Protein AF-A0A1V5NUI4-F1 (afdb_monomer_lite)

Structure (mmCIF, N/CA/C/O backbone):
data_AF-A0A1V5NUI4-F1
#
_entry.id   AF-A0A1V5NUI4-F1
#
loop_
_atom_site.group_PDB
_atom_site.id
_atom_site.type_symbol
_atom_site.label_atom_id
_atom_site.label_alt_id
_atom_site.label_comp_id
_atom_site.label_asym_id
_atom_site.label_entity_id
_atom_site.label_seq_id
_atom_site.pdbx_PDB_ins_code
_atom_site.Cartn_x
_atom_site.Cartn_y
_atom_site.Cartn_z
_atom_site.occupancy
_atom_site.B_iso_or_equiv
_atom_site.auth_seq_id
_atom_site.auth_comp_id
_atom_site.auth_asym_id
_atom_site.auth_atom_id
_atom_site.pdbx_PDB_model_num
ATOM 1 N N . MET A 1 1 ? -16.074 1.230 -4.534 1.00 62.41 1 MET A N 1
ATOM 2 C CA . MET A 1 1 ? -14.682 0.840 -4.870 1.00 62.41 1 MET A CA 1
ATOM 3 C C . MET A 1 1 ? -14.553 -0.667 -4.718 1.00 62.41 1 MET A C 1
ATOM 5 O O . MET A 1 1 ? -15.254 -1.215 -3.874 1.00 62.41 1 MET A O 1
ATOM 9 N N . ARG A 1 2 ? -13.706 -1.332 -5.512 1.00 81.19 2 ARG A N 1
ATOM 10 C CA . ARG A 1 2 ? -13.485 -2.784 -5.446 1.00 81.19 2 ARG A CA 1
ATOM 11 C C . ARG A 1 2 ? -11.981 -3.044 -5.379 1.00 81.19 2 ARG A C 1
ATOM 13 O O . ARG A 1 2 ? -11.276 -2.660 -6.300 1.00 81.19 2 ARG A O 1
ATOM 20 N N . SER A 1 3 ? -11.517 -3.630 -4.279 1.00 87.06 3 SER A N 1
ATOM 21 C CA . SER A 1 3 ? -10.146 -4.138 -4.149 1.00 87.06 3 SER A CA 1
ATOM 22 C C . SER A 1 3 ? -10.010 -5.486 -4.850 1.00 87.06 3 SER A C 1
ATOM 24 O O . SER A 1 3 ? -11.005 -6.215 -4.923 1.00 87.06 3 SER A O 1
ATOM 26 N N . ASP A 1 4 ? -8.791 -5.869 -5.222 1.00 91.75 4 ASP A N 1
ATOM 27 C CA . ASP A 1 4 ? -8.514 -7.215 -5.732 1.00 91.75 4 ASP A CA 1
ATOM 28 C C . ASP A 1 4 ? -8.766 -8.267 -4.647 1.00 91.75 4 ASP A C 1
ATOM 30 O O . ASP A 1 4 ? -9.553 -9.195 -4.838 1.00 91.75 4 ASP A O 1
ATOM 34 N N . ILE A 1 5 ? -8.141 -8.098 -3.475 1.00 96.56 5 ILE A N 1
ATOM 35 C CA . ILE A 1 5 ? -8.241 -9.048 -2.362 1.00 96.56 5 ILE A CA 1
ATOM 36 C C . ILE A 1 5 ? -8.393 -8.282 -1.045 1.00 96.56 5 ILE A C 1
ATOM 38 O O . ILE A 1 5 ? -7.740 -7.270 -0.801 1.00 96.56 5 ILE A O 1
ATOM 42 N N . THR A 1 6 ? -9.256 -8.784 -0.163 1.00 97.44 6 THR A N 1
ATOM 43 C CA . THR A 1 6 ? -9.376 -8.301 1.217 1.00 97.44 6 THR A CA 1
ATOM 44 C C . THR A 1 6 ? -9.332 -9.486 2.170 1.00 97.44 6 THR A C 1
ATOM 46 O O . THR A 1 6 ? -10.172 -10.380 2.093 1.00 97.44 6 THR A O 1
ATOM 49 N N . LEU A 1 7 ? -8.381 -9.473 3.101 1.00 97.75 7 LEU A N 1
ATOM 50 C CA . LEU A 1 7 ? -8.262 -10.456 4.173 1.00 97.75 7 LEU A CA 1
ATOM 51 C C . LEU A 1 7 ? -8.736 -9.842 5.489 1.00 97.75 7 LEU A C 1
ATOM 53 O O . LEU A 1 7 ? -8.436 -8.686 5.788 1.00 97.75 7 LEU A O 1
ATOM 57 N N . ARG A 1 8 ? -9.456 -10.621 6.300 1.00 97.50 8 ARG A N 1
ATOM 58 C CA . ARG A 1 8 ? -9.919 -10.209 7.631 1.00 97.50 8 ARG A CA 1
ATOM 59 C C . ARG A 1 8 ? -9.567 -11.277 8.651 1.00 97.50 8 ARG A C 1
ATOM 61 O O . ARG A 1 8 ? -9.896 -12.443 8.461 1.00 97.50 8 ARG A O 1
ATOM 68 N N . HIS A 1 9 ? -8.917 -10.880 9.738 1.00 97.00 9 HIS A N 1
ATOM 69 C CA . HIS A 1 9 ? -8.537 -11.799 10.806 1.00 97.00 9 HIS A CA 1
ATOM 70 C C . HIS A 1 9 ? -8.397 -11.055 12.137 1.00 97.00 9 HIS A C 1
ATOM 72 O O . HIS A 1 9 ? -7.664 -10.072 12.227 1.00 97.00 9 HIS A O 1
ATOM 78 N N . LYS A 1 10 ? -9.096 -11.531 13.180 1.00 96.62 10 LYS A N 1
ATOM 79 C CA . LYS A 1 10 ? -9.040 -10.995 14.559 1.00 96.62 10 LYS A CA 1
ATOM 80 C C . LYS A 1 10 ? -9.147 -9.462 14.636 1.00 96.62 10 LYS A C 1
ATOM 82 O O . LYS A 1 10 ? -8.312 -8.804 15.247 1.00 96.62 10 LYS A O 1
ATOM 87 N N . GLY A 1 11 ? -10.148 -8.890 13.967 1.00 95.19 11 GLY A N 1
ATOM 88 C CA . GLY A 1 11 ? -10.386 -7.439 13.961 1.00 95.19 11 GLY A CA 1
ATOM 89 C C . GLY A 1 11 ? -9.417 -6.620 13.099 1.00 95.19 11 GLY A C 1
ATOM 90 O O . GLY A 1 11 ? -9.589 -5.411 12.993 1.00 95.19 11 GLY A O 1
ATOM 91 N N . LYS A 1 12 ? -8.438 -7.253 12.441 1.00 97.69 12 LYS A N 1
ATOM 92 C CA . LYS A 1 12 ? -7.544 -6.610 11.471 1.00 97.69 12 LYS A CA 1
ATOM 93 C C . LYS A 1 12 ? -8.008 -6.879 10.048 1.00 97.69 12 LYS A C 1
ATOM 95 O O . LYS A 1 12 ? -8.533 -7.956 9.752 1.00 97.69 12 LYS A O 1
ATOM 100 N N . THR A 1 13 ? -7.786 -5.907 9.172 1.00 98.25 13 THR A N 1
ATOM 101 C CA . THR A 1 13 ? -8.086 -6.010 7.741 1.00 98.25 13 THR A CA 1
ATOM 102 C C . THR A 1 13 ? -6.826 -5.718 6.935 1.00 98.25 13 THR A C 1
ATOM 104 O O . THR A 1 13 ? -6.125 -4.752 7.220 1.00 98.25 13 THR A O 1
ATOM 107 N N . LEU A 1 14 ? -6.539 -6.534 5.924 1.00 98.38 14 LEU A N 1
ATOM 108 C CA . LEU A 1 14 ? -5.488 -6.276 4.943 1.00 98.38 14 LEU A CA 1
ATOM 109 C C . LEU A 1 14 ? -6.127 -6.189 3.561 1.00 98.38 14 LEU A C 1
ATOM 111 O O . LEU A 1 14 ? -6.761 -7.144 3.115 1.00 98.38 14 LEU A O 1
ATOM 115 N N . ILE A 1 15 ? -5.962 -5.050 2.900 1.00 98.19 15 ILE A N 1
ATOM 116 C CA . ILE A 1 15 ? -6.366 -4.855 1.507 1.00 98.19 15 ILE A CA 1
ATOM 117 C C . ILE A 1 15 ? -5.137 -5.092 0.640 1.00 98.19 15 ILE A C 1
ATOM 119 O O . ILE A 1 15 ? -4.090 -4.507 0.904 1.00 98.19 15 ILE A O 1
ATOM 123 N N . ILE A 1 16 ? -5.258 -5.939 -0.376 1.00 97.69 16 ILE A N 1
ATOM 124 C CA . ILE A 1 16 ? -4.181 -6.233 -1.319 1.00 97.69 16 ILE A CA 1
ATOM 125 C C . ILE A 1 16 ? -4.638 -5.787 -2.704 1.00 97.69 16 ILE A C 1
ATOM 127 O O . ILE A 1 16 ? -5.742 -6.121 -3.138 1.00 97.69 16 ILE A O 1
ATOM 131 N N . ASP A 1 17 ? -3.782 -5.023 -3.369 1.00 96.06 17 ASP A N 1
ATOM 132 C CA . ASP A 1 17 ? -3.941 -4.587 -4.751 1.00 96.06 17 ASP A CA 1
ATOM 133 C C . ASP A 1 17 ? -2.723 -5.078 -5.539 1.00 96.06 17 ASP A C 1
ATOM 135 O O . ASP A 1 17 ? -1.573 -4.861 -5.142 1.00 96.06 17 ASP A O 1
ATOM 139 N N . THR A 1 18 ? -2.984 -5.831 -6.603 1.00 94.12 18 THR A N 1
ATOM 140 C CA . THR A 1 18 ? -1.962 -6.560 -7.355 1.00 94.12 18 THR A CA 1
ATOM 141 C C . THR A 1 18 ? -1.698 -5.875 -8.684 1.00 94.12 18 THR A C 1
ATOM 143 O O . THR A 1 18 ? -2.622 -5.400 -9.346 1.00 94.12 18 THR A O 1
ATOM 146 N N . LYS A 1 19 ? -0.429 -5.788 -9.087 1.00 92.62 19 LYS A N 1
ATOM 147 C CA . LYS A 1 19 ? -0.036 -5.120 -10.331 1.00 92.62 19 LYS A CA 1
ATOM 148 C C . LYS A 1 19 ? 1.015 -5.930 -11.082 1.00 92.62 19 LYS A C 1
ATOM 150 O O . LYS A 1 19 ? 1.964 -6.447 -10.495 1.00 92.62 19 LYS A O 1
ATOM 155 N N . TYR A 1 20 ? 0.860 -5.990 -12.400 1.00 90.44 20 TYR A N 1
ATOM 156 C CA . TYR A 1 20 ? 1.848 -6.541 -13.320 1.00 90.44 20 TYR A CA 1
ATOM 157 C C . TYR A 1 20 ? 2.303 -5.430 -14.265 1.00 90.44 20 TYR A C 1
ATOM 159 O O . TYR A 1 20 ? 1.494 -4.880 -15.011 1.00 90.44 20 TYR A O 1
ATOM 167 N N . TYR A 1 21 ? 3.586 -5.091 -14.202 1.00 86.31 21 TYR A N 1
ATOM 168 C CA . TYR A 1 21 ? 4.229 -4.139 -15.099 1.00 86.31 21 TYR A CA 1
ATOM 169 C C . TYR A 1 21 ? 5.530 -4.742 -15.604 1.00 86.31 21 TYR A C 1
ATOM 171 O O . TYR A 1 21 ? 6.164 -5.517 -14.896 1.00 86.31 21 TYR A O 1
ATOM 179 N N . GLU A 1 22 ? 5.952 -4.318 -16.792 1.00 84.12 22 GLU A N 1
ATOM 180 C CA . GLU A 1 22 ? 7.291 -4.620 -17.305 1.00 84.12 22 GLU A CA 1
ATOM 181 C C . GLU A 1 22 ? 8.385 -4.076 -16.370 1.00 84.12 22 GLU A C 1
ATOM 183 O O . GLU A 1 22 ? 9.409 -4.722 -16.175 1.00 84.12 22 GLU A O 1
ATOM 188 N N . ARG A 1 23 ? 8.134 -2.910 -15.752 1.00 82.19 23 ARG A N 1
ATOM 189 C CA . ARG A 1 23 ? 8.984 -2.307 -14.719 1.00 82.19 23 ARG A CA 1
ATOM 190 C C . ARG A 1 23 ? 8.196 -2.024 -13.447 1.00 82.19 23 ARG A C 1
ATOM 192 O O . ARG A 1 23 ? 7.237 -1.241 -13.444 1.00 82.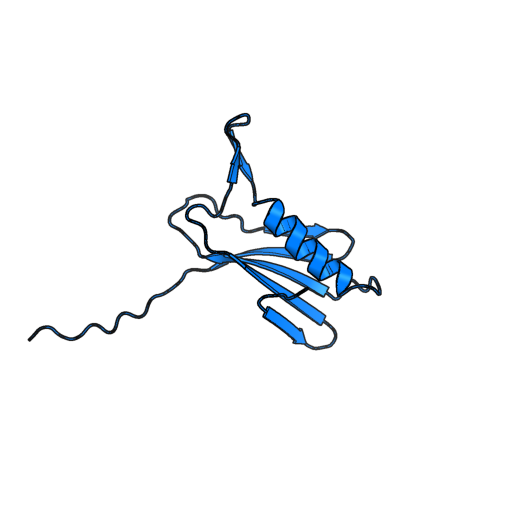19 23 ARG A O 1
ATOM 199 N N . THR A 1 24 ? 8.614 -2.647 -12.355 1.00 81.56 24 THR A N 1
ATOM 200 C CA . THR A 1 24 ? 8.042 -2.499 -11.012 1.00 81.56 24 THR A CA 1
ATOM 201 C C . THR A 1 24 ? 8.279 -1.098 -10.443 1.00 81.56 24 THR A C 1
ATOM 203 O O . THR A 1 24 ? 7.459 -0.600 -9.665 1.00 81.56 24 THR A O 1
ATOM 206 N N . MET A 1 25 ? 9.337 -0.421 -10.901 1.00 84.31 25 MET A N 1
ATOM 207 C CA . MET A 1 25 ? 9.672 0.959 -10.556 1.00 84.31 25 MET A CA 1
ATOM 208 C C . MET A 1 25 ? 9.448 1.913 -11.737 1.00 84.31 25 MET A C 1
ATOM 210 O O . MET A 1 25 ? 9.783 1.631 -12.886 1.00 84.31 25 MET A O 1
ATOM 214 N N . GLN A 1 26 ? 8.915 3.098 -11.451 1.00 84.88 26 GLN A N 1
ATOM 215 C CA . GLN A 1 26 ? 8.793 4.186 -12.415 1.00 84.88 26 GLN A CA 1
ATOM 216 C C . GLN A 1 26 ? 10.113 4.962 -12.494 1.00 84.88 26 GLN A C 1
ATOM 218 O O . GLN A 1 26 ? 10.612 5.449 -11.479 1.00 84.88 26 GLN A O 1
ATOM 223 N N . THR A 1 27 ? 10.657 5.134 -13.700 1.00 83.12 27 THR A N 1
ATOM 224 C CA . THR A 1 27 ? 11.824 5.994 -13.936 1.00 83.12 27 THR A CA 1
ATOM 225 C C . THR A 1 27 ? 11.386 7.429 -14.217 1.00 83.12 27 THR A C 1
ATOM 227 O O . THR A 1 27 ? 10.631 7.687 -15.155 1.00 83.12 27 THR A O 1
ATOM 230 N N . ASN A 1 28 ? 11.897 8.384 -13.444 1.00 79.69 28 ASN A N 1
ATOM 231 C CA . ASN A 1 28 ? 11.749 9.803 -13.739 1.00 79.69 28 ASN A CA 1
ATOM 232 C C . ASN A 1 28 ? 12.985 10.312 -14.492 1.00 79.69 28 ASN A C 1
ATOM 234 O O . ASN A 1 28 ? 14.033 10.549 -13.892 1.00 79.69 28 ASN A O 1
ATOM 238 N N . SER A 1 29 ? 12.859 10.507 -15.807 1.00 77.00 29 SER A N 1
ATOM 239 C CA . SER A 1 29 ? 13.971 10.898 -16.688 1.00 77.00 29 SER A CA 1
ATOM 240 C C . SER A 1 29 ? 14.583 12.264 -16.366 1.00 77.00 29 SER A C 1
ATOM 242 O O . SER A 1 29 ? 15.742 12.497 -16.692 1.00 77.00 29 SER A O 1
ATOM 244 N N . ARG A 1 30 ? 13.844 13.162 -15.699 1.00 77.06 30 ARG A N 1
ATOM 245 C CA . ARG A 1 30 ? 14.349 14.494 -15.318 1.00 77.06 30 ARG A CA 1
ATOM 246 C C . ARG A 1 30 ? 15.252 14.464 -14.089 1.00 77.06 30 ARG A C 1
ATOM 248 O O . ARG A 1 30 ? 16.106 15.329 -13.951 1.00 77.06 30 ARG A O 1
ATOM 255 N N . PHE A 1 31 ? 15.047 13.493 -13.201 1.00 73.88 31 PHE A N 1
ATOM 256 C CA . PHE A 1 31 ? 15.756 13.390 -11.920 1.00 73.88 31 PHE A CA 1
ATOM 257 C C . PHE A 1 31 ? 16.591 12.111 -11.801 1.00 73.88 31 PHE A C 1
ATOM 259 O O . PHE A 1 31 ? 17.144 11.848 -10.738 1.00 73.88 3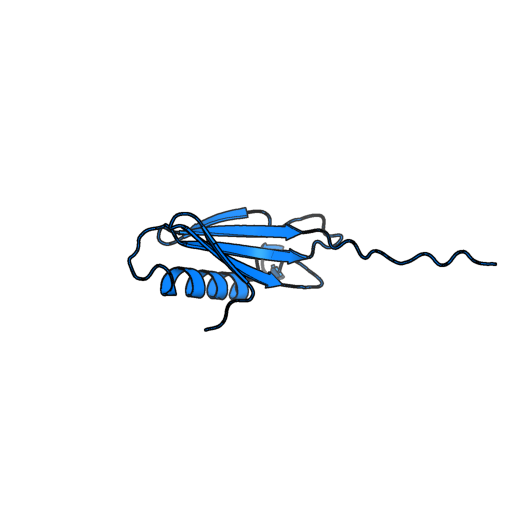1 PHE A O 1
ATOM 266 N N . ASN A 1 32 ? 16.650 11.316 -12.878 1.00 75.81 32 ASN A N 1
ATOM 267 C CA . ASN A 1 32 ? 17.292 10.004 -12.941 1.00 75.81 32 ASN A CA 1
ATOM 268 C C . ASN A 1 32 ? 16.996 9.131 -11.705 1.00 75.81 32 ASN A C 1
ATOM 270 O O . ASN A 1 32 ? 17.880 8.476 -11.157 1.00 75.81 32 ASN A O 1
ATOM 274 N N . SER A 1 33 ? 15.752 9.181 -11.224 1.00 79.12 33 SER A N 1
ATOM 275 C CA . SER A 1 33 ? 15.328 8.522 -9.992 1.00 79.12 33 SER A CA 1
ATOM 276 C C . SER A 1 33 ? 14.302 7.435 -10.278 1.00 79.12 33 SER A C 1
ATOM 278 O O . SER A 1 33 ? 13.511 7.530 -11.221 1.00 79.12 33 SER A O 1
ATOM 280 N N . GLN A 1 34 ? 14.328 6.389 -9.455 1.00 83.00 34 GLN A N 1
ATOM 281 C CA . GLN A 1 34 ? 13.353 5.307 -9.492 1.00 83.00 34 GLN A CA 1
ATOM 282 C C . GLN A 1 34 ? 12.382 5.455 -8.320 1.00 83.00 34 GLN A C 1
ATOM 284 O O . GLN A 1 34 ? 12.796 5.562 -7.163 1.00 83.00 34 GLN A O 1
ATOM 289 N N . THR A 1 35 ? 11.083 5.460 -8.610 1.00 86.56 35 THR A N 1
ATOM 290 C CA . THR A 1 35 ? 10.023 5.641 -7.610 1.00 86.56 35 THR A CA 1
ATOM 291 C C . THR A 1 35 ? 8.925 4.602 -7.768 1.00 86.56 35 THR A C 1
ATOM 293 O O . THR A 1 35 ? 8.659 4.137 -8.870 1.00 86.56 35 THR A O 1
ATOM 296 N N . ILE A 1 36 ? 8.223 4.293 -6.679 1.00 87.81 36 ILE A N 1
ATOM 297 C CA . ILE A 1 36 ? 6.981 3.514 -6.749 1.00 87.81 36 ILE A CA 1
ATOM 298 C C . ILE A 1 36 ? 5.952 4.297 -7.580 1.00 87.81 36 ILE A C 1
ATOM 300 O O . ILE A 1 36 ? 5.874 5.524 -7.478 1.00 87.81 36 ILE A O 1
ATOM 304 N N . HIS A 1 37 ? 5.143 3.589 -8.370 1.00 89.50 37 HIS A N 1
ATOM 305 C CA . HIS A 1 37 ? 4.039 4.168 -9.141 1.00 89.50 37 HIS A CA 1
ATOM 306 C C . HIS A 1 37 ? 3.046 4.893 -8.218 1.00 89.50 37 HIS A C 1
ATOM 308 O O . HIS A 1 37 ? 2.282 4.265 -7.477 1.00 89.50 37 HIS A O 1
ATOM 314 N N . SER A 1 38 ? 3.043 6.227 -8.261 1.00 89.81 38 SER A N 1
ATOM 315 C CA . SER A 1 38 ? 2.261 7.069 -7.341 1.00 89.81 38 SER A CA 1
ATOM 316 C C . SER A 1 38 ? 0.756 6.824 -7.445 1.00 89.81 38 SER A C 1
ATOM 318 O O . SER A 1 38 ? 0.063 6.839 -6.430 1.00 89.81 38 SER A O 1
ATOM 320 N N . HIS A 1 39 ? 0.256 6.518 -8.645 1.00 92.69 39 HIS A N 1
ATOM 321 C CA . HIS A 1 39 ? -1.146 6.169 -8.874 1.00 92.69 39 HIS A CA 1
ATOM 322 C C . HIS A 1 39 ? -1.587 4.956 -8.039 1.00 92.69 39 HIS A C 1
ATOM 324 O O . HIS A 1 39 ? -2.622 5.007 -7.374 1.00 92.69 39 HIS A O 1
ATOM 330 N N . ASN A 1 40 ? -0.769 3.900 -8.008 1.00 94.62 40 ASN A N 1
ATOM 331 C CA . ASN A 1 40 ? -1.055 2.694 -7.227 1.00 94.62 40 ASN A CA 1
ATOM 332 C C . ASN A 1 40 ? -1.025 3.005 -5.730 1.00 94.62 40 ASN A C 1
ATOM 334 O O . ASN A 1 40 ? -1.893 2.562 -4.981 1.00 94.62 40 ASN A O 1
ATOM 338 N N . MET A 1 41 ? -0.077 3.846 -5.303 1.00 94.56 41 MET A N 1
ATOM 339 C CA . MET A 1 41 ? 0.021 4.299 -3.916 1.00 94.56 41 MET A CA 1
ATOM 340 C C . MET A 1 41 ? -1.219 5.090 -3.473 1.00 94.56 41 MET A C 1
ATOM 342 O O . MET A 1 41 ? -1.776 4.832 -2.407 1.00 94.56 41 MET A O 1
ATOM 346 N N . CYS A 1 42 ? -1.701 6.018 -4.304 1.00 94.62 42 CYS A N 1
ATOM 347 C CA . CYS A 1 42 ? -2.930 6.767 -4.041 1.00 94.62 42 CYS A CA 1
ATOM 348 C C . CYS A 1 42 ? -4.160 5.853 -3.993 1.00 94.62 42 CYS A C 1
ATOM 350 O O . CYS A 1 42 ? -5.044 6.047 -3.154 1.00 94.62 42 CYS A O 1
ATOM 352 N N . GLN A 1 43 ? -4.216 4.845 -4.863 1.00 95.44 43 GLN A N 1
ATOM 353 C CA . GLN A 1 43 ? -5.316 3.890 -4.915 1.00 95.44 43 GLN A CA 1
ATOM 354 C C . GLN A 1 43 ? -5.392 3.047 -3.634 1.00 95.44 43 GLN A C 1
ATOM 356 O O . GLN A 1 43 ? -6.423 3.074 -2.956 1.00 95.44 43 GLN A O 1
ATOM 361 N N . ILE A 1 44 ? -4.299 2.376 -3.245 1.00 97.00 44 ILE A N 1
ATOM 362 C CA . ILE A 1 44 ? -4.280 1.563 -2.019 1.00 97.00 44 ILE A CA 1
ATOM 363 C C . ILE A 1 44 ? -4.533 2.416 -0.773 1.00 97.00 44 ILE A C 1
ATOM 365 O O . ILE A 1 44 ? -5.284 2.007 0.111 1.00 97.00 44 ILE A O 1
ATOM 369 N N . PHE A 1 45 ? -3.983 3.633 -0.724 1.00 96.44 45 PHE A N 1
ATOM 370 C CA . PHE A 1 45 ? -4.223 4.565 0.373 1.00 96.44 45 PHE A CA 1
ATOM 371 C C . PHE A 1 45 ? -5.713 4.897 0.501 1.00 96.44 45 PHE A C 1
ATOM 373 O O . PHE A 1 45 ? -6.276 4.830 1.593 1.00 96.44 45 PHE A O 1
ATOM 380 N N . THR A 1 46 ? -6.376 5.177 -0.621 1.00 96.12 46 THR A N 1
ATOM 381 C CA . THR A 1 46 ? -7.808 5.489 -0.642 1.00 96.12 46 THR A CA 1
ATOM 382 C C . THR A 1 46 ? -8.652 4.294 -0.190 1.00 96.12 46 THR A C 1
ATOM 384 O O . THR A 1 46 ? -9.623 4.472 0.547 1.00 96.12 46 THR A O 1
ATOM 387 N N . TYR A 1 47 ? -8.284 3.067 -0.572 1.00 96.50 47 TYR A N 1
ATOM 388 C CA . TYR A 1 47 ? -8.958 1.857 -0.087 1.00 96.50 47 TYR A CA 1
ATOM 389 C C . TYR A 1 47 ? -8.821 1.699 1.427 1.00 96.50 47 TYR A C 1
ATOM 391 O O . TYR A 1 47 ? -9.815 1.478 2.121 1.00 96.50 47 TYR A O 1
ATOM 399 N N . VAL A 1 48 ? -7.600 1.856 1.942 1.00 97.75 48 VAL A N 1
ATOM 400 C CA . VAL A 1 48 ? -7.303 1.732 3.372 1.00 97.75 48 VAL A CA 1
ATOM 401 C C . VAL A 1 48 ? -8.062 2.778 4.181 1.00 97.75 48 VAL A C 1
ATOM 403 O O . VAL A 1 48 ? -8.720 2.414 5.152 1.00 97.75 48 VAL A O 1
ATOM 406 N N . LYS A 1 49 ? -8.044 4.053 3.773 1.00 96.50 49 LYS A N 1
ATOM 407 C CA . LYS A 1 49 ? -8.726 5.122 4.520 1.00 96.50 49 LYS A CA 1
ATOM 408 C C . LYS A 1 49 ? -10.244 4.986 4.518 1.00 96.50 49 LYS A C 1
ATOM 410 O O . LYS A 1 49 ? -10.855 5.208 5.556 1.00 96.50 49 LYS A O 1
ATOM 415 N N . ASN A 1 50 ? -10.849 4.589 3.397 1.00 95.62 50 ASN A N 1
ATOM 416 C CA . ASN A 1 50 ? -12.296 4.368 3.351 1.00 95.62 50 ASN A CA 1
ATOM 417 C C . ASN A 1 50 ? -12.729 3.173 4.212 1.00 95.62 50 ASN A C 1
ATOM 419 O O . ASN A 1 50 ? -13.809 3.196 4.796 1.00 95.62 50 ASN A O 1
ATOM 423 N N . MET A 1 51 ? -11.899 2.131 4.308 1.00 95.75 51 MET A N 1
ATOM 424 C CA . MET A 1 51 ? -12.184 0.975 5.160 1.00 95.75 51 MET A CA 1
ATOM 425 C C . MET A 1 51 ? -11.918 1.273 6.645 1.00 95.75 51 MET A C 1
ATOM 427 O O . MET A 1 51 ? -12.680 0.829 7.499 1.00 95.75 51 MET A O 1
ATOM 431 N N . ASP A 1 52 ? -10.874 2.042 6.964 1.00 97.12 52 ASP A N 1
ATOM 432 C CA . ASP A 1 52 ? -10.556 2.500 8.323 1.00 97.12 52 ASP A CA 1
ATOM 433 C C . ASP A 1 52 ? -11.256 3.820 8.671 1.00 97.12 52 ASP A C 1
ATOM 435 O O . ASP A 1 52 ? -10.647 4.738 9.220 1.00 97.12 52 ASP A O 1
ATOM 439 N N . PHE A 1 53 ? -12.546 3.934 8.349 1.00 94.88 53 PHE A N 1
ATOM 440 C CA . PHE A 1 53 ? -13.328 5.154 8.589 1.00 94.88 53 PHE A CA 1
ATOM 441 C C . PHE A 1 53 ? -13.362 5.556 10.076 1.00 94.88 53 PHE A C 1
ATOM 443 O O . PHE A 1 53 ? -13.471 6.735 10.410 1.00 94.88 53 PHE A O 1
ATOM 450 N N . ALA A 1 54 ? -13.232 4.577 10.977 1.00 95.69 54 ALA A N 1
ATOM 451 C CA . ALA A 1 54 ? -13.154 4.778 12.421 1.00 95.69 54 ALA A CA 1
ATOM 452 C C . ALA A 1 54 ? -11.747 5.171 12.912 1.00 95.69 54 ALA A C 1
ATOM 454 O O . ALA A 1 54 ? -11.561 5.357 14.110 1.00 95.69 54 ALA A O 1
ATOM 455 N N . HIS A 1 55 ? -10.765 5.292 12.009 1.00 95.06 55 HIS A N 1
ATOM 456 C CA . HIS A 1 55 ? -9.380 5.666 12.314 1.00 95.06 55 HIS A CA 1
ATOM 457 C C . HIS A 1 55 ? -8.732 4.767 13.378 1.00 95.06 55 HIS A C 1
ATOM 459 O O . HIS A 1 55 ? -7.995 5.224 14.247 1.00 95.06 55 HIS A O 1
ATOM 465 N N . SER A 1 56 ? -9.024 3.468 13.314 1.00 96.62 56 SER A N 1
ATOM 466 C CA . SER A 1 56 ? -8.571 2.483 14.296 1.00 96.62 56 SER A CA 1
ATOM 467 C C . SER A 1 56 ? -7.114 2.059 14.102 1.00 96.62 56 SER A C 1
ATOM 469 O O . SER A 1 56 ? -6.529 1.457 15.000 1.00 96.62 56 SER A O 1
ATOM 471 N N . GLY A 1 57 ? -6.546 2.289 12.913 1.00 96.62 57 GLY A N 1
ATOM 472 C CA . GLY A 1 57 ? -5.225 1.785 12.532 1.00 96.62 57 GLY A CA 1
ATOM 473 C C . GLY A 1 57 ? -5.195 0.282 12.218 1.00 96.62 57 GLY A C 1
ATOM 474 O O . GLY A 1 57 ? -4.155 -0.244 11.826 1.00 96.62 57 GLY A O 1
ATOM 475 N N . ASN A 1 58 ? -6.323 -0.431 12.338 1.00 98.00 58 ASN A N 1
ATOM 476 C CA . ASN A 1 58 ? -6.390 -1.888 12.155 1.00 98.00 58 ASN A CA 1
ATOM 477 C C . ASN A 1 58 ? -6.540 -2.334 10.695 1.00 98.00 58 ASN A C 1
ATOM 479 O O . ASN A 1 58 ? -6.576 -3.537 10.415 1.00 98.00 58 ASN A O 1
ATOM 483 N N . VAL A 1 59 ? -6.632 -1.384 9.764 1.00 98.31 59 VAL A N 1
ATOM 484 C CA . VAL A 1 59 ? -6.605 -1.656 8.327 1.00 98.31 59 VAL A CA 1
ATOM 485 C C . VAL A 1 59 ? -5.216 -1.345 7.784 1.00 98.31 59 VAL A C 1
ATOM 487 O O . VAL A 1 59 ? -4.701 -0.243 7.979 1.00 98.31 59 VAL A O 1
ATOM 490 N N . GLY A 1 60 ? -4.625 -2.314 7.091 1.00 98.25 60 GLY A N 1
ATOM 491 C CA . GLY A 1 60 ? -3.396 -2.146 6.327 1.00 98.25 60 GLY A CA 1
ATOM 492 C C . GLY A 1 60 ? -3.618 -2.335 4.829 1.00 98.25 60 GLY A C 1
ATOM 493 O O . GLY A 1 60 ? -4.608 -2.937 4.404 1.00 98.25 60 GLY A O 1
ATOM 494 N N . GLY A 1 61 ? -2.677 -1.832 4.037 1.00 98.19 61 GLY A N 1
ATOM 495 C CA . GLY A 1 61 ? -2.626 -2.010 2.588 1.00 98.19 61 GLY A CA 1
ATOM 496 C C . GLY A 1 61 ? -1.374 -2.763 2.150 1.00 98.19 61 GLY A C 1
ATOM 497 O O . GLY A 1 61 ? -0.314 -2.607 2.754 1.00 98.19 61 GLY A O 1
ATOM 498 N N . LEU A 1 62 ? -1.486 -3.548 1.085 1.00 97.81 62 LEU A N 1
ATOM 499 C CA . LEU A 1 62 ? -0.372 -4.195 0.404 1.00 97.81 62 LEU A CA 1
ATOM 500 C C . LEU A 1 62 ? -0.487 -3.944 -1.101 1.00 97.81 62 LEU A C 1
ATOM 502 O O . LEU A 1 62 ? -1.451 -4.379 -1.726 1.00 97.81 62 LEU A O 1
ATOM 506 N N . LEU A 1 63 ? 0.508 -3.274 -1.676 1.00 96.69 63 LEU A N 1
ATOM 507 C CA . LEU A 1 63 ? 0.749 -3.299 -3.115 1.00 96.69 63 LEU A CA 1
ATOM 508 C C . LEU A 1 63 ? 1.661 -4.475 -3.422 1.00 96.69 63 LEU A C 1
ATOM 510 O O . LEU A 1 63 ? 2.801 -4.508 -2.953 1.00 96.69 63 LEU A O 1
ATOM 514 N N . LEU A 1 64 ? 1.153 -5.428 -4.194 1.00 95.56 64 LEU A N 1
ATOM 515 C CA . LEU A 1 64 ? 1.894 -6.620 -4.574 1.00 95.56 64 LEU A CA 1
ATOM 516 C C . LEU A 1 64 ? 2.202 -6.581 -6.070 1.00 95.56 64 LEU A C 1
ATOM 518 O O . LEU A 1 64 ? 1.304 -6.680 -6.906 1.00 95.56 64 LEU A O 1
ATOM 522 N N . TYR A 1 65 ? 3.479 -6.438 -6.396 1.00 93.81 65 TYR A N 1
ATOM 523 C CA . TYR A 1 65 ? 3.973 -6.477 -7.763 1.00 93.81 65 TYR A CA 1
ATOM 524 C C . TYR A 1 65 ? 4.464 -7.881 -8.104 1.00 93.81 65 TYR A C 1
ATOM 526 O O . TYR A 1 65 ? 5.069 -8.555 -7.270 1.00 93.81 65 TYR A O 1
ATOM 534 N N . ALA A 1 66 ? 4.251 -8.326 -9.338 1.00 90.56 66 ALA A N 1
ATOM 535 C CA . ALA A 1 66 ? 5.014 -9.462 -9.838 1.00 90.56 66 ALA A CA 1
ATOM 536 C C . ALA A 1 66 ? 6.492 -9.067 -9.947 1.00 90.56 66 ALA A C 1
ATOM 538 O O . ALA A 1 66 ? 6.804 -7.989 -10.457 1.00 90.56 66 ALA A O 1
ATOM 539 N N . LYS A 1 67 ? 7.386 -9.931 -9.468 1.00 85.94 67 LYS A N 1
ATOM 540 C CA . LYS A 1 67 ? 8.827 -9.731 -9.611 1.00 85.94 67 LYS A CA 1
ATOM 541 C C . LYS A 1 67 ? 9.245 -9.902 -11.076 1.00 85.94 67 LYS A C 1
ATOM 543 O O . LYS A 1 67 ? 8.782 -10.821 -11.750 1.00 85.94 67 LYS A O 1
ATOM 548 N N . THR A 1 68 ? 10.127 -9.022 -11.524 1.00 82.81 68 THR A N 1
ATOM 549 C CA . THR A 1 68 ? 10.790 -9.006 -12.835 1.00 82.81 68 THR A CA 1
ATOM 550 C C . THR A 1 68 ? 12.304 -9.152 -12.634 1.00 82.81 68 THR A C 1
ATOM 552 O O . THR A 1 68 ? 12.777 -9.192 -11.495 1.00 82.81 68 THR A O 1
ATOM 555 N N . ASP A 1 69 ? 13.078 -9.203 -13.719 1.00 79.81 69 ASP A N 1
ATO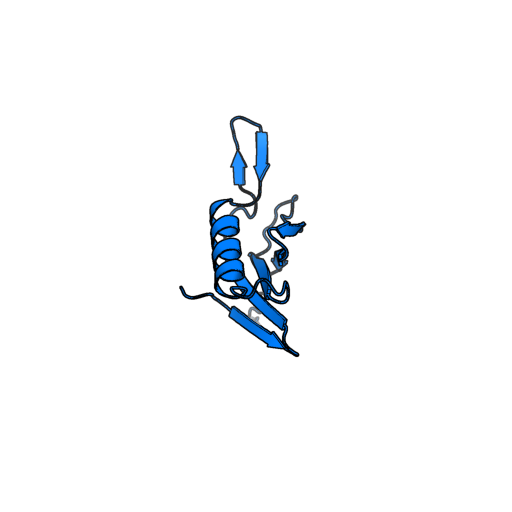M 556 C CA . ASP A 1 69 ? 14.549 -9.284 -13.680 1.00 79.81 69 ASP A CA 1
ATOM 557 C C . ASP A 1 69 ? 15.223 -7.929 -13.354 1.00 79.81 69 ASP A C 1
ATOM 559 O O . ASP A 1 69 ? 16.312 -7.626 -13.836 1.00 79.81 69 ASP A O 1
ATOM 563 N N . GLU A 1 70 ? 14.564 -7.070 -12.569 1.00 78.31 70 GLU A N 1
ATOM 564 C CA . GLU A 1 70 ? 15.090 -5.762 -12.165 1.00 78.31 70 GLU A CA 1
ATOM 565 C C . GLU A 1 70 ? 15.970 -5.863 -10.908 1.00 78.31 70 GLU A C 1
ATOM 567 O O . GLU A 1 70 ? 15.612 -6.522 -9.933 1.00 78.31 70 GLU A O 1
ATOM 572 N N . ASP A 1 71 ? 17.091 -5.131 -10.895 1.00 73.19 71 ASP A N 1
ATOM 573 C CA . ASP A 1 71 ? 18.025 -5.085 -9.754 1.00 73.19 71 ASP A CA 1
ATOM 574 C C . ASP A 1 71 ? 17.443 -4.380 -8.514 1.00 73.19 71 ASP A C 1
ATOM 576 O O . ASP A 1 71 ? 17.910 -4.584 -7.391 1.00 73.19 71 ASP A O 1
ATOM 580 N N . ILE A 1 72 ? 16.458 -3.496 -8.712 1.00 74.81 72 ILE A N 1
ATOM 581 C CA . ILE A 1 72 ? 15.890 -2.643 -7.663 1.00 74.81 72 ILE A CA 1
ATOM 582 C C . ILE A 1 72 ? 14.442 -3.039 -7.410 1.00 74.81 72 ILE A C 1
ATOM 584 O O . ILE A 1 72 ? 13.559 -2.788 -8.227 1.00 74.81 72 ILE A O 1
ATOM 588 N N . GLU A 1 73 ? 14.188 -3.579 -6.221 1.00 78.56 73 GLU A N 1
ATOM 589 C CA . GLU A 1 73 ? 12.846 -3.953 -5.788 1.00 78.56 73 GLU A CA 1
ATOM 590 C C . GLU A 1 73 ? 12.162 -2.806 -5.014 1.00 78.56 73 GLU A C 1
ATOM 592 O O . GLU A 1 73 ? 12.784 -2.157 -4.164 1.00 78.56 73 GLU A O 1
ATOM 597 N N . PRO A 1 74 ? 10.856 -2.558 -5.232 1.00 82.88 74 PRO A N 1
ATOM 598 C CA . PRO A 1 74 ? 10.072 -1.553 -4.508 1.00 82.88 74 PRO A CA 1
ATOM 599 C C . PRO A 1 74 ? 9.753 -1.934 -3.050 1.00 82.88 74 PRO A C 1
ATOM 601 O O . PRO A 1 74 ? 8.896 -1.302 -2.429 1.00 82.88 74 PRO A O 1
ATOM 604 N N . ASP A 1 75 ? 10.408 -2.957 -2.50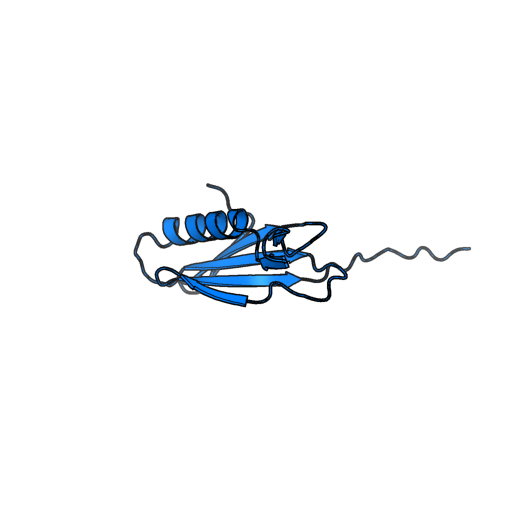4 1.00 91.19 75 ASP A N 1
ATOM 605 C CA . ASP A 1 75 ? 10.112 -3.581 -1.221 1.00 91.19 75 ASP A CA 1
ATOM 606 C C . ASP A 1 75 ? 10.260 -2.603 -0.044 1.00 91.19 75 ASP A C 1
ATOM 608 O O . ASP A 1 75 ? 11.355 -2.346 0.459 1.00 91.19 75 ASP A O 1
ATOM 612 N N . LYS A 1 76 ? 9.140 -2.027 0.409 1.00 93.62 76 LYS A N 1
ATOM 613 C CA . LYS A 1 76 ? 9.120 -0.957 1.419 1.00 93.62 76 LYS A CA 1
ATOM 614 C C . LYS A 1 76 ? 7.885 -1.014 2.305 1.00 93.62 76 LYS A C 1
ATOM 616 O O . LYS A 1 76 ? 6.818 -1.462 1.895 1.00 93.62 76 LYS A O 1
ATOM 621 N N . ASP A 1 77 ? 8.033 -0.507 3.521 1.00 96.00 77 ASP A N 1
ATOM 622 C CA . ASP A 1 77 ? 6.952 -0.325 4.483 1.00 96.00 77 ASP A CA 1
ATOM 623 C C . ASP A 1 77 ? 6.772 1.161 4.793 1.00 96.00 77 ASP A C 1
ATOM 625 O O . ASP A 1 77 ? 7.738 1.883 5.034 1.00 96.00 77 ASP A O 1
ATOM 629 N N . PHE A 1 78 ? 5.519 1.603 4.824 1.00 95.38 78 PHE A N 1
ATOM 630 C CA . PHE A 1 78 ? 5.138 2.976 5.121 1.00 95.38 78 PHE A CA 1
ATOM 631 C C . PHE A 1 78 ? 4.088 3.003 6.227 1.00 95.38 78 PHE A C 1
ATOM 633 O O . PHE A 1 78 ? 3.199 2.152 6.278 1.00 95.38 78 P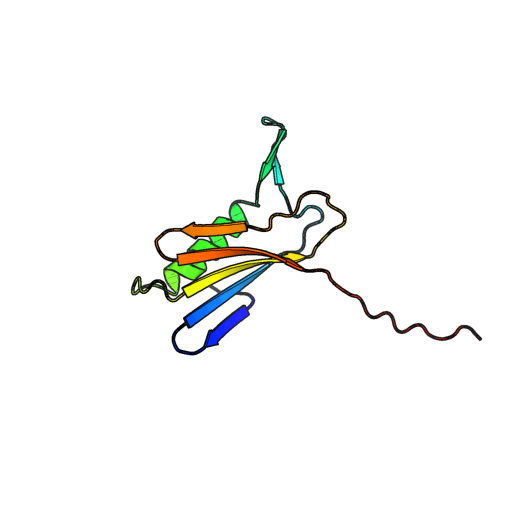HE A O 1
ATOM 640 N N . ILE A 1 79 ? 4.152 4.029 7.072 1.00 96.62 79 ILE A N 1
ATOM 641 C CA . ILE A 1 79 ? 3.050 4.416 7.953 1.00 96.62 79 ILE A CA 1
ATOM 642 C C . ILE A 1 79 ? 2.489 5.728 7.415 1.00 96.62 79 ILE A C 1
ATOM 644 O O . ILE A 1 79 ? 3.171 6.750 7.440 1.00 96.62 79 ILE A O 1
ATOM 648 N N . ILE A 1 80 ? 1.262 5.697 6.897 1.00 93.62 80 ILE A N 1
ATOM 649 C CA . ILE A 1 80 ? 0.611 6.857 6.277 1.00 93.62 80 ILE A CA 1
ATOM 650 C C . ILE A 1 80 ? -0.763 7.034 6.916 1.00 93.62 80 ILE A C 1
ATOM 652 O O . ILE A 1 80 ? -1.598 6.132 6.874 1.00 93.62 80 ILE A O 1
ATOM 656 N N . GLY A 1 81 ? -0.999 8.194 7.534 1.00 92.50 81 GLY A N 1
ATOM 657 C CA . GLY A 1 81 ? -2.297 8.522 8.136 1.00 92.50 81 GLY A CA 1
ATOM 658 C C . GLY A 1 81 ? -2.762 7.537 9.219 1.00 92.50 81 GLY A C 1
ATOM 659 O O . GLY A 1 81 ? -3.966 7.298 9.328 1.00 92.50 81 GLY A O 1
ATOM 660 N N . GLY A 1 82 ? -1.816 6.950 9.966 1.00 96.19 82 GLY A N 1
ATOM 661 C CA . GLY A 1 82 ? -2.060 5.972 11.037 1.00 96.19 82 GLY A CA 1
ATOM 662 C C . GLY A 1 82 ? -2.156 4.510 10.581 1.00 96.19 82 GLY A C 1
ATOM 663 O O . GLY A 1 82 ? -2.246 3.621 11.421 1.00 96.19 82 GLY A O 1
ATOM 664 N N . ASN A 1 83 ? -2.100 4.243 9.273 1.00 98.19 83 ASN A N 1
ATOM 665 C CA . ASN A 1 83 ? -2.228 2.903 8.706 1.00 98.19 83 ASN A CA 1
ATOM 666 C C . ASN A 1 83 ? -0.903 2.423 8.099 1.00 98.19 83 ASN A C 1
ATOM 668 O O . ASN A 1 83 ? -0.143 3.216 7.538 1.00 98.19 83 ASN A O 1
ATOM 672 N N . ARG A 1 84 ? -0.640 1.113 8.166 1.00 98.06 84 ARG A N 1
ATOM 673 C CA . ARG A 1 84 ? 0.510 0.501 7.485 1.00 98.06 84 ARG A CA 1
ATOM 674 C C . ARG A 1 84 ? 0.178 0.230 6.022 1.00 98.06 84 ARG A C 1
ATOM 676 O O . ARG A 1 84 ? -0.827 -0.415 5.732 1.00 98.06 84 ARG A O 1
ATOM 683 N N . ILE A 1 85 ? 1.041 0.676 5.117 1.00 98.00 85 ILE A N 1
ATOM 684 C CA . ILE A 1 85 ? 0.996 0.332 3.695 1.00 98.00 85 ILE A CA 1
ATOM 685 C C . ILE A 1 85 ? 2.341 -0.280 3.322 1.00 98.00 85 ILE A C 1
ATOM 687 O O . ILE A 1 85 ? 3.381 0.350 3.497 1.00 98.00 85 ILE A O 1
ATOM 691 N N . SER A 1 86 ? 2.313 -1.505 2.820 1.00 97.69 86 SER A N 1
ATOM 692 C CA . SER A 1 86 ? 3.492 -2.236 2.371 1.00 97.69 86 SER A CA 1
ATOM 693 C C . SER A 1 86 ? 3.506 -2.319 0.852 1.00 97.69 86 SER A C 1
ATOM 695 O O . SER A 1 86 ? 2.462 -2.435 0.213 1.00 97.69 86 SER A O 1
ATOM 697 N N . VAL A 1 87 ? 4.697 -2.292 0.275 1.00 96.56 87 VAL A N 1
ATOM 698 C CA . VAL A 1 87 ? 4.941 -2.575 -1.135 1.00 96.56 87 VAL A CA 1
ATOM 699 C C . VAL A 1 87 ? 5.882 -3.759 -1.197 1.00 96.56 87 VAL A C 1
ATOM 701 O O . VAL A 1 87 ? 6.898 -3.754 -0.501 1.00 96.56 87 VAL A O 1
ATOM 704 N N . LYS A 1 88 ? 5.504 -4.789 -1.953 1.00 95.19 88 LYS A N 1
ATOM 705 C CA . LYS A 1 88 ? 6.247 -6.045 -2.053 1.00 95.19 88 LYS A CA 1
ATOM 706 C C . LYS A 1 88 ? 6.258 -6.574 -3.473 1.00 95.19 88 LYS A C 1
ATOM 708 O O . LYS A 1 88 ? 5.308 -6.351 -4.224 1.00 95.19 88 LYS A O 1
ATOM 713 N N . THR A 1 89 ? 7.302 -7.315 -3.804 1.00 92.75 89 THR A N 1
ATOM 714 C CA . THR A 1 89 ? 7.369 -8.137 -5.010 1.00 92.75 89 THR A CA 1
ATOM 715 C C . THR A 1 89 ? 7.123 -9.611 -4.693 1.00 92.75 89 THR A C 1
ATOM 717 O O . THR A 1 89 ? 7.393 -10.089 -3.590 1.00 92.75 89 THR A O 1
ATOM 720 N N . TRP A 1 90 ? 6.568 -10.345 -5.655 1.00 90.56 90 TRP A 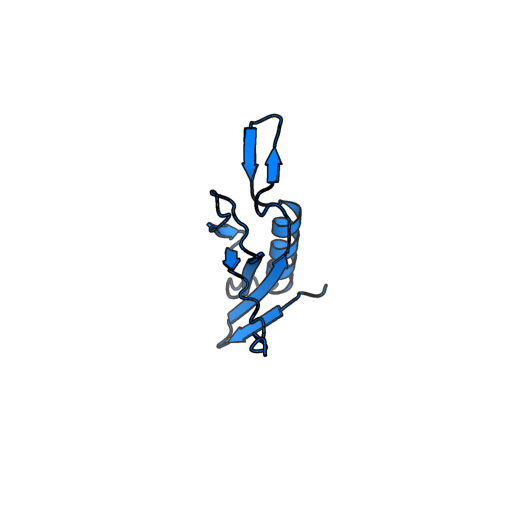N 1
ATOM 721 C CA . TRP A 1 90 ? 6.384 -11.790 -5.563 1.00 90.56 90 TRP A CA 1
ATOM 722 C C . TRP A 1 90 ? 6.779 -12.476 -6.868 1.00 90.56 90 TRP A C 1
ATOM 724 O O . TRP A 1 90 ? 6.309 -12.098 -7.943 1.00 90.56 90 TRP A O 1
ATOM 734 N N . THR A 1 91 ? 7.626 -13.502 -6.780 1.00 86.62 91 THR A N 1
ATOM 735 C CA . THR A 1 91 ? 8.037 -14.304 -7.938 1.00 86.62 91 THR A CA 1
ATOM 736 C C . THR A 1 91 ? 6.883 -15.172 -8.425 1.00 86.62 91 THR A C 1
ATOM 738 O O . THR A 1 91 ? 6.325 -15.973 -7.673 1.00 86.62 91 THR A O 1
ATOM 741 N N . LEU A 1 92 ? 6.548 -15.049 -9.708 1.00 81.56 92 LEU A N 1
ATOM 742 C CA . LEU A 1 92 ? 5.588 -15.929 -10.364 1.00 81.56 92 LEU A CA 1
ATOM 743 C C . LEU A 1 92 ? 6.309 -17.197 -10.832 1.00 81.56 92 LEU A C 1
ATOM 745 O O . LEU A 1 92 ? 7.238 -17.127 -11.629 1.00 81.56 92 LEU A O 1
ATOM 749 N N . ILE A 1 93 ? 5.875 -18.358 -10.344 1.00 79.94 93 ILE A N 1
ATOM 750 C CA . ILE A 1 93 ? 6.362 -19.657 -10.816 1.00 79.94 93 ILE A CA 1
ATOM 751 C C . ILE A 1 93 ? 5.296 -20.228 -11.746 1.00 79.94 93 ILE A C 1
ATOM 753 O O . ILE A 1 93 ? 4.204 -20.584 -11.300 1.00 79.94 93 ILE A O 1
ATOM 757 N N . LEU A 1 94 ? 5.601 -20.305 -13.042 1.00 75.00 94 LEU A N 1
ATOM 758 C CA . LEU A 1 94 ? 4.757 -21.016 -13.993 1.00 75.00 94 LEU A CA 1
ATOM 759 C C . LEU A 1 94 ? 5.164 -22.492 -13.966 1.00 75.00 94 LEU A C 1
ATOM 761 O O . LEU A 1 94 ? 6.221 -22.861 -14.474 1.00 75.00 94 LEU A O 1
ATOM 765 N N . ASN A 1 95 ? 4.341 -23.345 -13.358 1.00 68.06 95 ASN A N 1
ATOM 766 C CA . ASN A 1 95 ? 4.519 -24.789 -13.485 1.00 68.06 95 ASN A CA 1
ATOM 767 C C . ASN A 1 95 ? 4.196 -25.182 -14.933 1.00 68.06 95 ASN A C 1
ATOM 769 O O . ASN A 1 95 ? 3.034 -25.400 -15.268 1.00 68.06 95 ASN A O 1
ATOM 773 N N . SER A 1 96 ? 5.203 -25.254 -15.802 1.00 62.91 96 SER A N 1
ATOM 774 C CA . SER A 1 96 ? 5.040 -25.900 -17.105 1.00 62.91 96 SER A CA 1
ATOM 775 C C . SER A 1 96 ? 4.951 -27.414 -16.890 1.00 62.91 96 SER A C 1
ATOM 777 O O . SER A 1 96 ? 5.901 -27.988 -16.353 1.00 62.91 96 SER A O 1
ATOM 779 N N . PRO A 1 97 ? 3.868 -28.099 -17.302 1.00 59.78 97 PRO A N 1
ATOM 780 C CA . PRO A 1 97 ? 3.904 -29.547 -17.428 1.00 59.78 97 PRO A CA 1
ATOM 781 C C . PRO A 1 97 ? 4.899 -29.881 -18.542 1.00 59.78 97 PRO A C 1
ATOM 783 O O . PRO A 1 97 ? 4.620 -29.695 -19.725 1.00 59.78 97 PRO A O 1
ATOM 786 N N . THR A 1 98 ? 6.095 -30.329 -18.172 1.00 58.38 98 THR A N 1
ATOM 787 C CA . THR A 1 98 ? 7.031 -30.923 -19.124 1.00 58.38 98 THR A CA 1
ATOM 788 C C . THR A 1 98 ? 6.416 -32.234 -19.601 1.00 58.38 98 THR A C 1
ATOM 790 O O . THR A 1 98 ? 6.435 -33.227 -18.873 1.00 58.38 98 THR A O 1
ATOM 793 N N . TYR A 1 99 ? 5.833 -32.249 -20.799 1.00 54.50 99 TYR A N 1
ATOM 794 C CA . TYR A 1 99 ? 5.555 -33.512 -21.474 1.00 54.50 99 TYR A CA 1
ATOM 795 C C . TYR A 1 99 ? 6.907 -34.140 -21.842 1.00 54.50 99 TYR A C 1
ATOM 797 O O . TYR A 1 99 ? 7.737 -33.448 -22.438 1.00 54.50 99 TYR A O 1
ATOM 805 N N . PRO A 1 100 ? 7.184 -35.399 -21.462 1.00 56.47 100 PRO A N 1
ATOM 806 C CA . PRO A 1 100 ? 8.393 -36.071 -21.910 1.00 56.47 100 PRO A CA 1
ATOM 807 C C . PRO A 1 100 ? 8.329 -36.211 -23.434 1.00 56.47 100 PRO A C 1
ATOM 809 O O . PRO A 1 100 ? 7.352 -36.727 -23.976 1.00 56.47 100 PRO A O 1
ATOM 812 N N . ASN A 1 101 ? 9.356 -35.707 -24.117 1.00 57.78 101 ASN A N 1
ATOM 813 C CA . ASN A 1 101 ? 9.545 -35.949 -25.542 1.00 57.78 101 ASN A CA 1
ATOM 814 C C . ASN A 1 101 ? 9.798 -37.452 -25.738 1.00 57.78 101 ASN A C 1
ATOM 816 O O . ASN A 1 101 ? 10.738 -37.986 -25.145 1.00 57.78 101 ASN A O 1
ATOM 820 N N . ASN A 1 102 ? 8.938 -38.103 -26.528 1.00 53.44 102 ASN A N 1
ATOM 821 C CA . ASN A 1 102 ? 9.193 -39.425 -27.110 1.00 53.44 102 ASN A CA 1
ATOM 822 C C . ASN A 1 102 ? 10.348 -39.360 -28.113 1.00 53.44 102 ASN A C 1
ATOM 824 O O . ASN A 1 102 ? 10.426 -38.340 -28.838 1.00 53.44 102 ASN A O 1
#

Sequence (102 aa):
MRSDITLRHKGKTLIIDTKYYERTMQTNSRFNSQTIHSHNMCQIFTYVKNMDFAHSGNVGGLLLYAKTDEDIEPDKDFIIGGNRISVKTWTLILNSPTYPNN

Foldseek 3Di:
DDAPDWDDDPNAIETEHEDEDLDQWDQDPVVRDTHGDVVVVVVQVVVQCVVVVVLPQRYEYEYEYEDDPDPDAPFDWDQDSSYIYTYYYDYDDDPDPPDDDD

Radius of gyration: 16.72 Å; chains: 1; bounding box: 33×54×42 Å

Secondary structure (DSSP, 8-state):
---SEEEEETTEEEEEEEE--S-SSEEETTTTEEE--HHHHHHHHHHHHHHTTT--S-EEEEEEEEP-S-S----EEEEETTEEEEEEEE--------PPP-

pLDDT: mean 88.13, std 11.5, range [53.44, 98.38]